Protein AF-A0A3R8Y272-F1 (afdb_monomer_lite)

Structure (mmCIF, N/CA/C/O backbone):
data_AF-A0A3R8Y272-F1
#
_entry.id   AF-A0A3R8Y272-F1
#
loop_
_atom_site.group_PDB
_atom_site.id
_atom_site.type_symbol
_atom_site.label_atom_id
_atom_site.label_alt_id
_atom_site.label_comp_id
_atom_site.label_asym_id
_atom_site.label_entity_id
_atom_site.label_seq_id
_atom_site.pdbx_PDB_ins_code
_atom_site.Cartn_x
_atom_site.Cartn_y
_atom_site.Cartn_z
_atom_site.occupancy
_atom_site.B_iso_or_equiv
_atom_site.auth_seq_id
_atom_site.auth_comp_id
_atom_site.auth_asym_id
_atom_site.auth_atom_id
_atom_site.pdbx_PDB_model_num
ATOM 1 N N . ALA A 1 1 ? 3.572 -10.795 -11.135 1.00 71.31 1 ALA A N 1
ATOM 2 C CA . ALA A 1 1 ? 2.636 -10.817 -12.274 1.00 71.31 1 ALA A CA 1
ATOM 3 C C . ALA A 1 1 ? 2.090 -9.420 -12.588 1.00 71.31 1 ALA A C 1
ATOM 5 O O . ALA A 1 1 ? 2.491 -8.880 -13.602 1.00 71.31 1 ALA A O 1
ATOM 6 N N . ILE A 1 2 ? 1.304 -8.784 -11.705 1.00 87.56 2 ILE A N 1
ATOM 7 C CA . ILE A 1 2 ? 0.639 -7.481 -11.975 1.00 87.56 2 ILE A CA 1
ATOM 8 C C . ILE A 1 2 ? 1.587 -6.364 -12.456 1.00 87.56 2 ILE A C 1
ATOM 10 O O . ILE A 1 2 ? 1.282 -5.660 -13.406 1.00 87.56 2 ILE A O 1
ATOM 14 N N . GLY A 1 3 ? 2.772 -6.213 -11.856 1.00 88.44 3 GLY A N 1
ATOM 15 C CA . GLY A 1 3 ? 3.725 -5.190 -12.308 1.00 88.44 3 GLY A CA 1
ATOM 16 C C . GLY A 1 3 ? 4.152 -5.345 -13.772 1.00 88.44 3 GLY A C 1
ATOM 17 O O . GLY A 1 3 ? 4.280 -4.353 -14.478 1.00 88.44 3 GLY A O 1
ATOM 18 N N . VAL A 1 4 ? 4.291 -6.587 -14.243 1.00 90.06 4 VAL A N 1
ATOM 19 C CA . VAL A 1 4 ? 4.666 -6.893 -15.631 1.00 90.06 4 VAL A CA 1
ATOM 20 C C . VAL A 1 4 ? 3.526 -6.548 -16.585 1.00 90.06 4 VAL A C 1
ATOM 22 O O . VAL A 1 4 ? 3.773 -5.934 -17.616 1.00 90.06 4 VAL A O 1
ATOM 25 N N . SER A 1 5 ? 2.275 -6.857 -16.224 1.00 93.44 5 SER A N 1
ATOM 26 C CA . SER A 1 5 ? 1.113 -6.483 -17.046 1.00 93.44 5 SER A CA 1
ATOM 27 C C . SER A 1 5 ? 0.885 -4.970 -17.110 1.00 93.44 5 SER A C 1
ATOM 29 O O . SER A 1 5 ? 0.228 -4.495 -18.025 1.00 93.44 5 SER A O 1
ATOM 31 N N . MET A 1 6 ? 1.439 -4.210 -16.161 1.00 93.00 6 MET A N 1
ATOM 32 C CA . MET A 1 6 ? 1.437 -2.743 -16.164 1.00 93.00 6 MET A CA 1
ATOM 33 C C . MET A 1 6 ? 2.682 -2.139 -16.847 1.00 93.00 6 MET A C 1
ATOM 35 O O . MET A 1 6 ? 2.864 -0.926 -16.799 1.00 93.00 6 MET A O 1
ATOM 39 N N . GLY A 1 7 ? 3.566 -2.956 -17.436 1.00 94.56 7 GLY A N 1
ATOM 40 C CA . GLY A 1 7 ? 4.811 -2.493 -18.064 1.00 94.56 7 GLY A CA 1
ATOM 41 C C . GLY A 1 7 ? 5.857 -1.952 -17.078 1.00 94.56 7 GLY A C 1
ATOM 42 O O . GLY A 1 7 ? 6.769 -1.230 -17.476 1.00 94.56 7 GLY A O 1
ATOM 43 N N . LEU A 1 8 ? 5.738 -2.268 -15.784 1.00 95.44 8 LEU A N 1
ATOM 44 C CA . LEU A 1 8 ? 6.621 -1.761 -14.734 1.00 95.44 8 LEU A CA 1
ATOM 45 C C . LEU A 1 8 ? 7.788 -2.711 -14.464 1.00 95.44 8 LEU A C 1
ATOM 47 O O . LEU A 1 8 ? 7.624 -3.929 -14.356 1.00 95.44 8 LEU A O 1
ATOM 51 N N . SER A 1 9 ? 8.967 -2.129 -14.233 1.00 95.44 9 SER A N 1
ATOM 52 C CA . SER A 1 9 ? 10.121 -2.889 -13.755 1.00 95.44 9 SER A CA 1
ATOM 53 C C . SER A 1 9 ? 9.879 -3.443 -12.344 1.00 95.44 9 SER A C 1
ATOM 55 O O . SER A 1 9 ? 9.176 -2.843 -11.520 1.00 95.44 9 SER A O 1
ATOM 57 N N . ALA A 1 10 ? 10.521 -4.567 -12.018 1.00 94.25 10 ALA A N 1
ATOM 58 C CA . ALA A 1 10 ? 10.440 -5.159 -10.683 1.00 94.25 10 ALA A CA 1
ATOM 59 C C . ALA A 1 10 ? 10.922 -4.197 -9.579 1.00 94.25 10 ALA A C 1
ATOM 61 O O . ALA A 1 10 ? 10.344 -4.158 -8.489 1.00 94.25 10 ALA A O 1
ATOM 62 N N . LEU A 1 11 ? 11.943 -3.382 -9.866 1.00 96.31 11 LEU A N 1
ATOM 63 C CA . LEU A 1 11 ? 12.458 -2.380 -8.934 1.00 96.31 11 LEU A CA 1
ATOM 64 C C . LEU A 1 11 ? 11.445 -1.255 -8.701 1.00 96.31 11 LEU A C 1
ATOM 66 O O . LEU A 1 11 ? 11.242 -0.844 -7.560 1.00 96.31 11 LEU A O 1
ATOM 70 N N . THR A 1 12 ? 10.759 -0.808 -9.754 1.00 96.12 12 THR A N 1
ATOM 71 C CA . THR A 1 12 ? 9.688 0.190 -9.654 1.00 96.12 12 THR A CA 1
ATOM 72 C C . THR A 1 12 ? 8.589 -0.313 -8.722 1.00 96.12 12 THR A C 1
ATOM 74 O O . THR A 1 12 ? 8.244 0.367 -7.755 1.00 96.12 12 THR A O 1
ATOM 77 N N . VAL A 1 13 ? 8.113 -1.547 -8.921 1.00 96.12 13 VAL A N 1
ATOM 78 C CA . VAL A 1 13 ? 7.120 -2.177 -8.032 1.00 96.12 13 VAL A CA 1
ATOM 79 C C . VAL A 1 13 ? 7.626 -2.238 -6.588 1.00 96.12 13 VAL A C 1
ATOM 81 O O . VAL A 1 13 ? 6.893 -1.869 -5.671 1.00 96.12 13 VAL A O 1
ATOM 84 N N . LYS A 1 14 ? 8.880 -2.653 -6.367 1.00 94.75 14 LYS A N 1
ATOM 85 C CA . LYS A 1 14 ? 9.482 -2.725 -5.024 1.00 94.75 14 LYS A CA 1
ATOM 86 C C . LYS A 1 14 ? 9.492 -1.358 -4.332 1.00 94.75 14 LYS A C 1
ATOM 88 O O . LYS A 1 14 ? 9.080 -1.260 -3.177 1.00 94.75 14 LYS A O 1
ATOM 93 N N . SER A 1 15 ? 9.893 -0.306 -5.043 1.00 96.81 15 SER A N 1
ATOM 94 C CA . SER A 1 15 ? 9.911 1.069 -4.531 1.00 96.81 15 SER A CA 1
ATOM 95 C C . SER A 1 15 ? 8.510 1.591 -4.204 1.00 96.81 15 SER A C 1
ATOM 97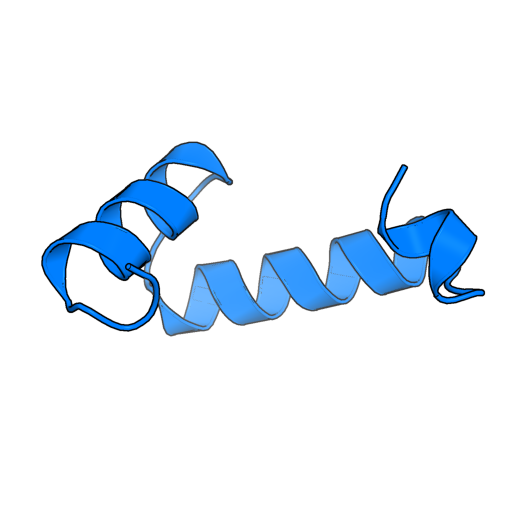 O O . SER A 1 15 ? 8.320 2.231 -3.168 1.00 96.81 15 SER A O 1
ATOM 99 N N . HIS A 1 16 ? 7.504 1.288 -5.033 1.00 95.81 16 HIS A N 1
ATOM 100 C CA . HIS A 1 16 ? 6.112 1.633 -4.726 1.00 95.81 16 HIS A CA 1
ATOM 101 C C . HIS A 1 16 ? 5.622 0.930 -3.460 1.00 95.81 16 HIS A C 1
ATOM 103 O O . HIS A 1 16 ? 5.081 1.593 -2.575 1.00 95.81 16 HIS A O 1
ATOM 109 N N . LEU A 1 17 ? 5.862 -0.378 -3.332 1.00 96.50 17 LEU A N 1
ATOM 110 C CA . LEU A 1 17 ? 5.453 -1.135 -2.149 1.00 96.50 17 LEU A CA 1
ATOM 111 C C . LEU A 1 17 ? 6.111 -0.606 -0.874 1.00 96.50 17 LEU A C 1
ATOM 113 O O . LEU A 1 17 ? 5.412 -0.407 0.111 1.00 96.50 17 LEU A O 1
ATOM 117 N N . ALA A 1 18 ? 7.408 -0.290 -0.898 1.00 97.19 18 ALA A N 1
ATOM 118 C CA . ALA A 1 18 ? 8.098 0.281 0.262 1.00 97.19 18 ALA A CA 1
ATOM 119 C C . ALA A 1 18 ? 7.490 1.625 0.704 1.00 97.19 18 ALA A C 1
ATOM 121 O O . ALA A 1 18 ? 7.322 1.884 1.898 1.00 97.19 18 ALA A O 1
ATOM 122 N N .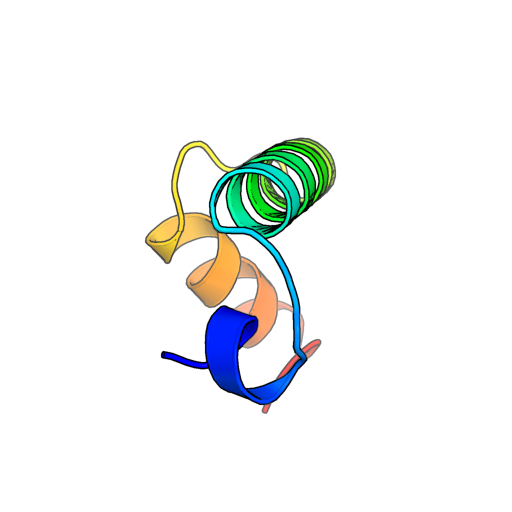 ARG A 1 19 ? 7.111 2.480 -0.255 1.00 97.38 19 ARG A N 1
ATOM 123 C CA . ARG A 1 19 ? 6.454 3.763 0.039 1.00 97.38 19 ARG A CA 1
ATOM 124 C C . ARG A 1 19 ? 5.056 3.571 0.618 1.00 97.38 19 ARG A C 1
ATOM 126 O O . ARG A 1 19 ? 4.695 4.296 1.540 1.00 97.38 19 ARG A O 1
ATOM 133 N N . ILE A 1 20 ? 4.276 2.625 0.097 1.00 96.88 20 ILE A N 1
ATOM 134 C CA . ILE A 1 20 ? 2.941 2.324 0.631 1.00 96.88 20 ILE A CA 1
ATOM 135 C C . ILE A 1 20 ? 3.064 1.726 2.036 1.00 96.88 20 ILE A C 1
ATOM 137 O O . ILE A 1 20 ? 2.392 2.200 2.943 1.00 96.88 20 ILE A O 1
ATOM 141 N N . ALA A 1 21 ? 3.978 0.776 2.243 1.00 97.19 21 ALA A N 1
ATOM 142 C CA . ALA A 1 21 ? 4.235 0.164 3.543 1.00 97.19 21 ALA A CA 1
ATOM 143 C C . ALA A 1 21 ? 4.567 1.215 4.616 1.00 97.19 21 ALA A C 1
ATOM 145 O O . ALA A 1 21 ? 3.974 1.199 5.692 1.00 97.19 21 ALA A O 1
ATOM 146 N N . ARG A 1 22 ? 5.421 2.204 4.297 1.00 97.88 22 ARG A N 1
ATOM 147 C CA . ARG A 1 22 ? 5.683 3.344 5.194 1.00 97.88 22 ARG A CA 1
ATOM 148 C C . ARG A 1 22 ? 4.434 4.166 5.502 1.00 97.88 22 ARG A C 1
ATOM 150 O O . ARG A 1 22 ? 4.237 4.532 6.652 1.00 97.88 22 ARG A O 1
ATOM 157 N N . LYS A 1 23 ? 3.612 4.473 4.495 1.00 97.31 23 LYS A N 1
ATOM 158 C CA . LYS A 1 23 ? 2.380 5.259 4.688 1.00 97.31 23 LYS A CA 1
ATOM 159 C C . LYS A 1 23 ? 1.349 4.528 5.546 1.00 97.31 23 LYS A C 1
ATOM 161 O O . LYS A 1 23 ? 0.614 5.175 6.275 1.00 97.31 23 LYS A O 1
ATOM 166 N N . LEU A 1 24 ? 1.301 3.202 5.444 1.00 96.69 24 LEU A N 1
ATOM 167 C CA . LEU A 1 24 ? 0.384 2.363 6.212 1.00 96.69 24 LEU A CA 1
ATOM 168 C C . LEU A 1 24 ? 0.960 1.918 7.566 1.00 96.69 24 LEU A C 1
ATOM 170 O O . LEU A 1 24 ? 0.246 1.289 8.339 1.00 96.69 24 LEU A O 1
ATOM 174 N N . GLY A 1 25 ? 2.231 2.219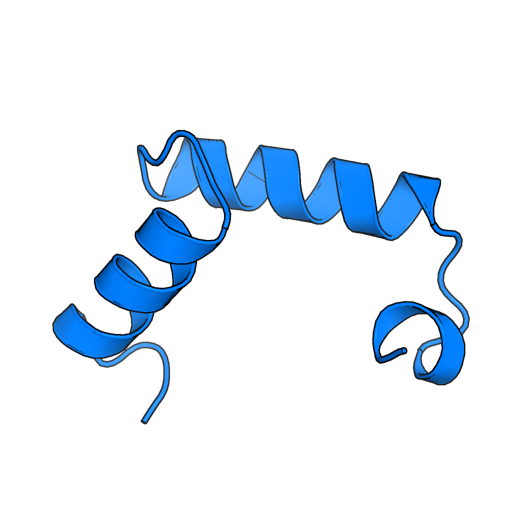 7.856 1.00 97.00 25 GLY A N 1
ATOM 175 C CA . GLY A 1 25 ? 2.894 1.797 9.092 1.00 97.00 25 GLY A CA 1
ATOM 176 C C . GLY A 1 25 ? 3.134 0.285 9.186 1.00 97.00 25 GLY A C 1
ATOM 177 O O . GLY A 1 25 ? 3.125 -0.269 10.280 1.00 97.00 25 GLY A O 1
ATOM 178 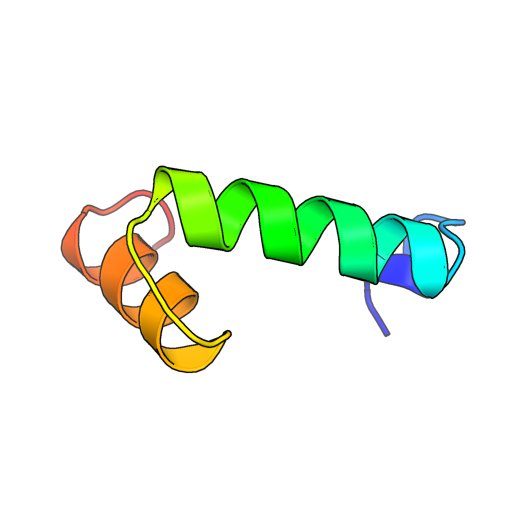N N . THR A 1 26 ? 3.327 -0.404 8.058 1.00 96.75 26 THR A N 1
ATOM 179 C CA . THR A 1 26 ? 3.446 -1.873 7.990 1.00 96.75 26 THR A CA 1
ATOM 180 C C . THR A 1 26 ? 4.850 -2.320 7.582 1.00 96.75 26 THR A C 1
ATOM 182 O O . THR A 1 26 ? 5.490 -1.656 6.768 1.00 96.75 26 THR A O 1
ATOM 185 N N . GLY A 1 27 ? 5.305 -3.476 8.078 1.00 92.44 27 GLY A N 1
ATOM 186 C CA . GLY A 1 27 ? 6.627 -4.037 7.751 1.00 92.44 27 GLY A CA 1
ATOM 187 C C . GLY A 1 27 ? 6.666 -4.950 6.522 1.00 92.44 27 GLY A C 1
ATOM 188 O O . GLY A 1 27 ? 7.729 -5.159 5.943 1.00 92.44 27 GLY A O 1
ATOM 189 N N . ASP A 1 28 ? 5.519 -5.477 6.096 1.00 94.56 28 ASP A N 1
ATOM 190 C CA . ASP A 1 28 ? 5.434 -6.442 5.004 1.00 94.56 28 ASP A CA 1
ATOM 191 C C . ASP A 1 28 ? 4.148 -6.277 4.179 1.00 94.56 28 ASP A C 1
ATOM 193 O O . ASP A 1 28 ? 3.272 -5.455 4.462 1.00 94.56 28 ASP A O 1
ATOM 197 N N . ARG A 1 29 ? 4.039 -7.083 3.119 1.00 94.62 29 ARG A N 1
ATOM 198 C CA . ARG A 1 29 ? 2.882 -7.073 2.222 1.00 94.62 29 ARG A CA 1
ATOM 199 C C . ARG A 1 29 ? 1.603 -7.569 2.902 1.00 94.62 29 ARG A C 1
ATOM 201 O O . ARG A 1 29 ? 0.533 -7.066 2.571 1.00 94.62 29 ARG A O 1
ATOM 208 N N . ALA A 1 30 ? 1.689 -8.547 3.799 1.00 96.88 30 ALA A N 1
ATOM 209 C CA . ALA A 1 30 ? 0.512 -9.102 4.461 1.00 96.88 30 ALA A CA 1
ATOM 210 C C . ALA A 1 30 ? -0.143 -8.047 5.363 1.00 96.88 30 ALA A C 1
ATOM 212 O O . ALA A 1 30 ? -1.354 -7.843 5.298 1.00 96.88 30 ALA A O 1
ATOM 213 N N . GLY A 1 31 ? 0.665 -7.293 6.108 1.00 97.38 31 GLY A N 1
ATOM 214 C CA . GLY A 1 31 ? 0.237 -6.140 6.888 1.00 97.38 31 GLY A CA 1
ATOM 215 C C . GLY A 1 31 ? -0.451 -5.089 6.023 1.00 97.38 31 GLY A C 1
ATOM 216 O O . GLY A 1 31 ? -1.535 -4.635 6.381 1.00 97.38 31 GLY A O 1
ATOM 217 N N . MET A 1 32 ? 0.118 -4.751 4.859 1.00 97.81 32 MET A N 1
ATOM 218 C CA . MET A 1 32 ? -0.508 -3.802 3.925 1.00 97.81 32 MET A CA 1
ATOM 219 C C . MET A 1 32 ? -1.910 -4.249 3.491 1.00 97.81 32 MET A C 1
ATOM 221 O O . MET A 1 32 ? -2.838 -3.444 3.508 1.00 97.81 32 MET A O 1
ATOM 225 N N . VAL A 1 33 ? -2.075 -5.524 3.121 1.00 97.31 33 VAL A N 1
ATOM 226 C CA . VAL A 1 33 ? -3.377 -6.080 2.708 1.00 97.31 33 VAL A CA 1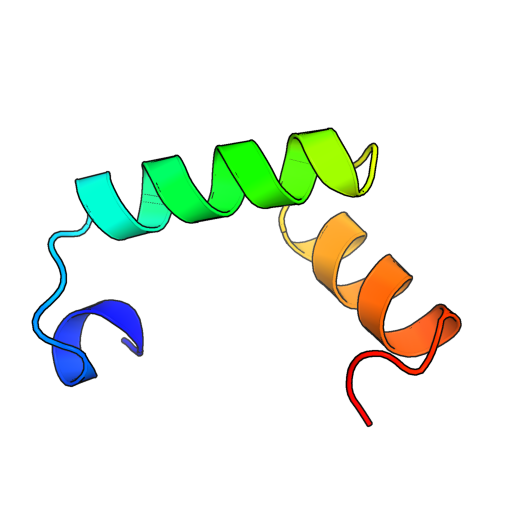
ATOM 227 C C . VAL A 1 33 ? -4.360 -6.073 3.876 1.00 97.31 33 VAL A C 1
ATOM 229 O O . VAL A 1 33 ? -5.503 -5.656 3.718 1.00 97.31 33 VAL A O 1
ATOM 232 N N . ALA A 1 34 ? -3.909 -6.466 5.067 1.00 97.50 34 ALA A N 1
ATOM 233 C CA . ALA A 1 34 ? -4.750 -6.502 6.256 1.00 97.50 34 ALA A CA 1
ATOM 234 C C . ALA A 1 34 ? -5.238 -5.102 6.666 1.00 97.50 34 ALA A C 1
ATOM 236 O O . ALA A 1 34 ? -6.393 -4.949 7.058 1.00 97.50 34 ALA A O 1
ATOM 237 N N . VAL A 1 35 ? -4.382 -4.076 6.561 1.00 97.94 35 VAL A N 1
ATOM 238 C CA . VAL A 1 35 ? -4.789 -2.675 6.756 1.00 97.94 35 VAL A CA 1
ATOM 239 C C . VAL A 1 35 ? -5.825 -2.283 5.708 1.00 97.94 35 VAL A C 1
ATOM 241 O O . VAL A 1 35 ? -6.889 -1.813 6.087 1.00 97.94 35 VAL A O 1
ATOM 244 N N . ALA A 1 36 ? -5.553 -2.530 4.423 1.00 97.81 36 ALA A N 1
ATOM 245 C CA . ALA A 1 36 ? -6.433 -2.119 3.331 1.00 97.81 36 ALA A CA 1
ATOM 246 C C . ALA A 1 36 ? -7.842 -2.736 3.410 1.00 97.81 36 ALA A C 1
ATOM 248 O O . ALA A 1 36 ? -8.815 -2.038 3.129 1.00 97.81 36 ALA A O 1
ATOM 249 N N . LEU A 1 37 ? -7.955 -4.000 3.837 1.00 97.88 37 LEU A N 1
ATOM 250 C CA . LEU A 1 37 ? -9.242 -4.663 4.074 1.00 97.88 37 LEU A CA 1
ATOM 251 C C . LEU A 1 37 ? -9.972 -4.080 5.292 1.00 97.88 37 LEU A C 1
ATOM 253 O O . LEU A 1 37 ? -11.155 -3.768 5.211 1.00 97.88 37 LEU A O 1
ATOM 257 N N . ARG A 1 38 ? -9.277 -3.888 6.424 1.00 96.50 38 ARG A N 1
ATOM 258 C CA . ARG A 1 38 ? -9.895 -3.354 7.656 1.00 96.50 38 ARG A CA 1
ATOM 259 C C . ARG A 1 38 ? -10.372 -1.913 7.520 1.00 96.50 38 ARG A C 1
ATOM 261 O O . ARG A 1 38 ? -11.325 -1.531 8.188 1.00 96.50 38 ARG A O 1
ATOM 268 N N . THR A 1 39 ? -9.694 -1.110 6.707 1.00 97.12 39 THR A N 1
ATOM 269 C CA . THR A 1 39 ? -10.056 0.294 6.479 1.00 97.12 39 THR A CA 1
ATOM 270 C C . THR A 1 39 ? -10.997 0.485 5.291 1.00 97.12 39 THR A C 1
ATOM 272 O O . THR A 1 39 ? -11.372 1.619 5.008 1.00 97.12 39 THR A O 1
ATOM 275 N N . GLY A 1 40 ? -11.372 -0.588 4.585 1.00 96.25 40 GLY A N 1
ATOM 276 C CA . GLY A 1 40 ? -12.271 -0.526 3.429 1.00 96.25 40 GLY A CA 1
ATOM 277 C C . GLY A 1 40 ? -11.676 0.146 2.186 1.00 96.25 40 GLY A C 1
ATOM 278 O O . GLY A 1 40 ? -12.424 0.531 1.292 1.00 96.25 40 GLY A O 1
ATOM 279 N N . ILE A 1 41 ? -10.345 0.297 2.106 1.00 96.06 41 ILE A N 1
ATOM 280 C CA . ILE A 1 41 ? -9.658 0.851 0.920 1.00 96.06 41 ILE A CA 1
ATOM 281 C C . ILE A 1 41 ? -9.846 -0.075 -0.286 1.00 96.06 41 ILE A C 1
ATOM 283 O O . ILE A 1 41 ? -9.974 0.391 -1.416 1.00 96.06 41 ILE A O 1
ATOM 287 N N . ILE A 1 42 ? -9.838 -1.383 -0.033 1.00 91.94 42 ILE A N 1
ATOM 288 C CA . ILE A 1 42 ? -10.148 -2.426 -1.009 1.00 91.94 42 ILE A CA 1
ATOM 289 C C . ILE A 1 42 ? -11.222 -3.335 -0.410 1.00 91.94 42 ILE A C 1
ATOM 291 O O . ILE A 1 42 ? -11.218 -3.572 0.800 1.00 91.94 42 ILE A O 1
ATOM 295 N N . HIS A 1 43 ? -12.129 -3.811 -1.253 1.00 84.69 43 HIS A N 1
ATOM 296 C CA . HIS A 1 43 ? -13.280 -4.640 -0.903 1.00 84.69 43 HIS A CA 1
ATOM 297 C C . HIS A 1 43 ? -13.427 -5.769 -1.920 1.00 84.69 43 HIS A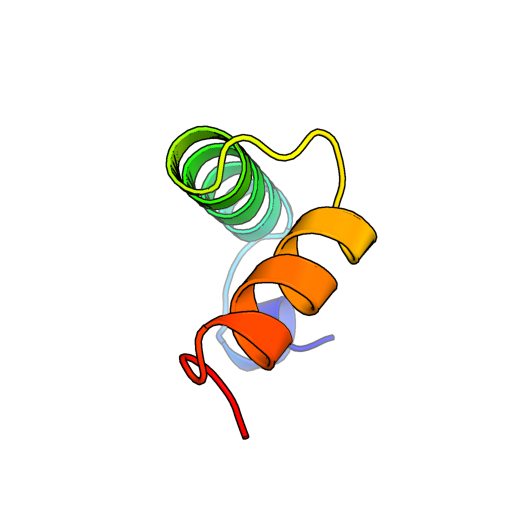 C 1
ATOM 299 O O . HIS A 1 43 ? -13.106 -5.527 -3.108 1.00 84.69 43 HIS A O 1
#

Radius of gyration: 11.24 Å; chains: 1; bounding box: 26×16×27 Å

Secondary structure (DSSP, 8-state):
-HHHHTT--HHHHHHHHHHHHHHHT-SSHHHHHHHHHHTTS--

Foldseek 3Di:
DVCVVVVHDPVRVVVVVVVLCVVQVHDDDVSSVVSCVVVVVDD

pLDDT: mean 94.76, std 4.64, range [71.31, 97.94]

Sequence (43 aa):
AIGVSMGLSALTVKSHLARIARKLGTGDRAGMVAVALRTGIIH